Protein AF-V4A9P3-F1 (afdb_monomer)

pLDDT: mean 90.73, std 8.04, range [48.94, 97.62]

Solvent-accessible surface area (backbone atoms only — not comparable to full-atom values): 9867 Å² total; per-residue (Å²): 127,67,64,49,62,52,48,49,53,43,29,37,63,58,41,59,72,46,76,93,37,62,64,40,31,52,23,48,70,46,52,41,85,73,46,64,50,84,94,82,44,77,40,69,48,60,48,65,58,64,41,56,55,49,32,52,76,71,67,71,66,48,53,32,91,97,54,76,76,86,79,86,83,88,84,94,73,86,87,82,83,84,79,81,80,74,96,66,78,57,66,68,58,51,49,49,51,50,28,40,52,28,51,75,71,71,40,72,27,31,74,67,55,46,50,53,50,48,50,71,74,40,74,90,52,86,77,76,52,69,67,56,51,50,54,46,52,51,48,33,39,76,71,61,48,28,48,70,78,89,74,30,44,39,55,63,45,82,87,77,103

Foldseek 3Di:
DPPQVVQLVQQLVQQCPPVVCVLSNQFSVQWDFDDADPPGDTDIDGPPCVSVVVCVVVVNRDGGPPDDDPDDDDDPDDDDDDDDDDPDDPPLVLQLVLQAVCVVVVHAADPVSSQVVSCVVCVPDDRDDPVVVVVSVVVCVVVQQWDQPPRHIHGDDPVND

Structure (mmCIF, N/CA/C/O backbone):
data_AF-V4A9P3-F1
#
_entry.id   AF-V4A9P3-F1
#
loop_
_atom_site.group_PDB
_atom_site.id
_atom_site.type_symbol
_atom_site.label_atom_id
_atom_site.label_alt_id
_atom_site.label_comp_id
_atom_site.label_asym_id
_atom_site.label_entity_id
_atom_site.label_seq_id
_atom_site.pdbx_PDB_ins_code
_atom_site.Cartn_x
_atom_site.Cartn_y
_atom_site.Cartn_z
_atom_site.occupancy
_atom_site.B_iso_or_equiv
_atom_site.auth_seq_id
_atom_site.auth_comp_id
_atom_site.auth_asym_id
_atom_site.auth_atom_id
_atom_site.pdbx_PDB_model_num
ATOM 1 N N . GLU A 1 1 ? -7.020 10.814 4.774 1.00 48.94 1 GLU A N 1
ATOM 2 C CA . GLU A 1 1 ? -7.014 9.660 5.706 1.00 48.94 1 GLU A CA 1
ATOM 3 C C . GLU A 1 1 ? -7.500 9.994 7.127 1.00 48.94 1 GLU A C 1
ATOM 5 O O . GLU A 1 1 ? -7.719 9.070 7.898 1.00 48.94 1 GLU A O 1
ATOM 10 N N . ASN A 1 2 ? -7.772 11.266 7.466 1.00 57.28 2 ASN A N 1
ATOM 11 C CA . ASN A 1 2 ? -8.169 11.681 8.827 1.00 57.28 2 ASN A CA 1
ATOM 12 C C . ASN A 1 2 ? -9.552 11.192 9.307 1.00 57.28 2 ASN A C 1
ATOM 14 O O . ASN A 1 2 ? -9.751 11.049 10.508 1.00 57.28 2 ASN A O 1
ATOM 18 N N . ASN A 1 3 ? -10.468 10.837 8.398 1.00 81.56 3 ASN A N 1
ATOM 19 C CA . ASN A 1 3 ? -11.850 10.488 8.755 1.00 81.56 3 ASN A CA 1
ATOM 20 C C . ASN A 1 3 ? -11.957 9.251 9.680 1.00 81.56 3 ASN A C 1
ATOM 22 O O . ASN A 1 3 ? -12.781 9.211 10.582 1.00 81.56 3 ASN A O 1
ATOM 26 N N . GLY A 1 4 ? -11.095 8.237 9.514 1.00 91.50 4 GLY A N 1
ATOM 27 C CA . GLY A 1 4 ? -11.187 6.996 10.299 1.00 91.50 4 GLY A CA 1
ATOM 28 C C . GLY A 1 4 ? -10.843 7.165 11.786 1.00 91.50 4 GLY A C 1
ATOM 29 O O . GLY A 1 4 ? -11.509 6.597 12.651 1.00 91.50 4 GLY A O 1
ATOM 30 N N . LYS A 1 5 ? -9.821 7.970 12.103 1.00 94.56 5 LYS A N 1
ATOM 31 C CA . LYS A 1 5 ? -9.413 8.239 13.495 1.00 94.56 5 LYS A CA 1
ATOM 32 C C . LYS A 1 5 ? -10.416 9.135 14.220 1.00 94.56 5 LYS A C 1
ATOM 34 O O . LYS A 1 5 ? -10.692 8.916 15.401 1.00 94.56 5 LYS A O 1
ATOM 39 N N . GLU A 1 6 ? -10.969 10.117 13.514 1.00 93.94 6 GLU A N 1
ATOM 40 C CA . GLU A 1 6 ? -12.044 10.976 14.018 1.00 93.94 6 GLU A CA 1
ATOM 41 C C . GLU A 1 6 ? -13.302 10.149 14.303 1.00 93.94 6 GLU A C 1
ATOM 43 O O . GLU A 1 6 ? -13.851 10.234 15.401 1.00 93.94 6 GLU A O 1
ATOM 48 N N . LEU A 1 7 ? -13.669 9.249 13.383 1.00 94.06 7 LEU A N 1
ATOM 49 C CA . LEU A 1 7 ? -14.791 8.327 13.554 1.00 94.06 7 LEU A CA 1
ATOM 50 C C . LEU A 1 7 ? -14.625 7.426 14.787 1.00 94.06 7 LEU A C 1
ATOM 52 O O . LEU A 1 7 ? -15.569 7.259 15.558 1.00 94.06 7 LEU A O 1
ATOM 56 N N . LEU A 1 8 ? -13.425 6.873 15.013 1.00 96.88 8 LEU A N 1
ATOM 57 C CA . LEU A 1 8 ? -13.144 6.106 16.232 1.00 96.88 8 LEU A CA 1
ATOM 58 C C . LEU A 1 8 ? -13.264 6.976 17.488 1.00 96.88 8 LEU A C 1
ATOM 60 O O . LEU A 1 8 ? -13.805 6.533 18.499 1.00 96.88 8 LEU A O 1
ATOM 64 N N . SER A 1 9 ? -12.749 8.202 17.441 1.00 95.94 9 SER A N 1
ATOM 65 C CA . SER A 1 9 ? -12.768 9.112 18.589 1.00 95.94 9 SER A CA 1
ATOM 66 C C . SER A 1 9 ? -14.199 9.472 18.986 1.00 95.94 9 SER A C 1
ATOM 68 O O . SER A 1 9 ? -14.529 9.427 20.172 1.00 95.94 9 SER A O 1
ATOM 70 N N . ASP A 1 10 ? -15.065 9.740 18.008 1.00 95.88 10 ASP A N 1
ATOM 71 C CA . ASP A 1 10 ? -16.486 9.991 18.246 1.00 95.88 10 ASP A CA 1
ATOM 72 C C . ASP A 1 10 ? -17.229 8.720 18.703 1.00 95.88 10 ASP A C 1
ATOM 74 O O . ASP A 1 10 ? -18.002 8.763 19.661 1.00 95.88 10 ASP A O 1
ATOM 78 N N . PHE A 1 11 ? -16.913 7.546 18.139 1.00 96.25 11 PHE A N 1
ATOM 79 C CA . PHE A 1 11 ? -17.429 6.269 18.650 1.00 96.25 11 PHE A CA 1
ATOM 80 C C . PHE A 1 11 ? -17.082 6.068 20.136 1.00 96.25 11 PHE A C 1
ATOM 82 O O . PHE A 1 11 ? -17.959 5.744 20.943 1.00 96.25 11 PHE A O 1
ATOM 89 N N . LYS A 1 12 ? -15.824 6.309 20.533 1.00 97.12 12 LYS A N 1
ATOM 90 C CA . LYS A 1 12 ? -15.394 6.228 21.940 1.00 97.12 12 LYS A CA 1
ATOM 91 C C . LYS A 1 12 ? -16.131 7.255 22.802 1.00 97.12 12 LYS A C 1
ATOM 93 O O . LYS A 1 12 ? -16.606 6.917 23.886 1.00 97.12 12 LYS A O 1
ATOM 98 N N . LEU A 1 13 ? -16.269 8.489 22.312 1.00 96.25 13 LEU A N 1
ATOM 99 C CA . LEU A 1 13 ? -16.965 9.575 23.003 1.00 96.25 13 LEU A CA 1
ATOM 100 C C . LEU A 1 13 ? -18.424 9.226 23.323 1.00 96.25 13 LEU A C 1
ATOM 102 O O . LEU A 1 13 ? -18.881 9.515 24.427 1.00 96.25 13 LEU A O 1
ATOM 106 N N . ARG A 1 14 ? -19.133 8.578 22.396 1.00 94.38 14 ARG A N 1
ATOM 107 C CA . ARG A 1 14 ? -20.553 8.222 22.554 1.00 94.38 14 ARG A CA 1
ATOM 108 C C . ARG A 1 14 ? -20.816 7.005 23.420 1.00 94.38 14 ARG A C 1
ATOM 110 O O . ARG A 1 14 ? -21.919 6.848 23.932 1.00 94.38 14 ARG A O 1
ATOM 117 N N . ASN A 1 15 ? -19.826 6.132 23.568 1.00 95.25 15 ASN A N 1
ATOM 118 C CA . ASN A 1 15 ? -19.982 4.888 24.320 1.00 95.25 15 ASN A CA 1
ATOM 119 C C . ASN A 1 15 ? -19.349 4.952 25.720 1.00 95.25 15 ASN A C 1
ATOM 121 O O . ASN A 1 15 ? -19.667 4.117 26.563 1.00 95.25 15 ASN A O 1
ATOM 125 N N . LYS A 1 16 ? -18.543 5.982 26.030 1.00 90.06 16 LYS A N 1
ATOM 126 C CA . LYS A 1 16 ? -17.993 6.199 27.386 1.00 90.06 16 LYS A CA 1
ATOM 127 C C . LYS A 1 16 ? -19.050 6.552 28.445 1.00 90.06 16 LYS A C 1
ATOM 129 O O . LYS A 1 16 ? -18.749 6.536 29.631 1.00 90.06 16 LYS A O 1
ATOM 134 N N . THR A 1 17 ? -20.263 6.909 28.023 1.00 86.12 17 THR A N 1
ATOM 135 C CA . THR A 1 17 ? -21.381 7.309 28.895 1.00 86.12 17 THR A CA 1
ATOM 136 C C . THR A 1 17 ? -22.247 6.131 29.350 1.00 86.12 17 THR A C 1
ATOM 138 O O . THR A 1 17 ? -23.226 6.334 30.066 1.00 86.12 17 THR A O 1
ATOM 141 N N . CYS A 1 18 ? -21.890 4.892 28.988 1.00 84.69 18 CYS A N 1
ATOM 142 C CA . CYS A 1 18 ? -22.556 3.673 29.457 1.00 84.69 18 CYS A CA 1
ATOM 143 C C . CYS A 1 18 ? -22.166 3.336 30.909 1.00 84.69 18 CYS A C 1
ATOM 145 O O . CYS A 1 18 ? -21.608 2.275 31.182 1.00 84.69 18 CYS A O 1
ATOM 147 N N . TYR A 1 19 ? -22.444 4.244 31.852 1.00 84.81 19 TYR A N 1
ATOM 148 C CA . TYR A 1 19 ? -21.979 4.170 33.248 1.00 84.81 19 TYR A CA 1
ATOM 149 C C . TYR A 1 19 ? -22.435 2.912 34.003 1.00 84.81 19 TYR A C 1
ATOM 151 O O . TYR A 1 19 ? -21.789 2.507 34.964 1.00 84.81 19 TYR A O 1
ATOM 159 N N . TRP A 1 20 ? -23.519 2.268 33.562 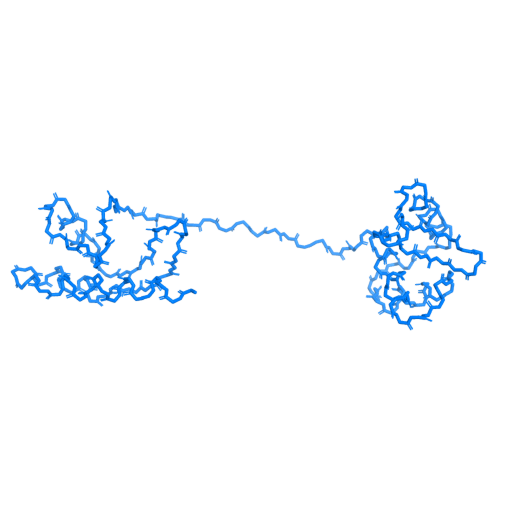1.00 86.81 20 TRP A N 1
ATOM 160 C CA . TRP A 1 20 ? -24.015 1.011 34.134 1.00 86.81 20 TRP A CA 1
ATOM 161 C C . TRP A 1 20 ? -23.193 -0.220 33.721 1.00 86.81 20 TRP A C 1
ATOM 163 O O . TRP A 1 20 ? -23.414 -1.302 34.260 1.00 86.81 20 TRP A O 1
ATOM 173 N N . ASN A 1 21 ? -22.271 -0.085 32.764 1.00 90.62 21 ASN A N 1
ATOM 174 C CA . ASN A 1 21 ? -21.418 -1.171 32.293 1.00 90.62 21 ASN A CA 1
ATOM 175 C C . ASN A 1 21 ? -19.938 -0.737 32.278 1.00 90.62 21 ASN A C 1
ATOM 177 O O . ASN A 1 21 ? -19.408 -0.375 31.224 1.00 90.62 21 ASN A O 1
ATOM 181 N N . PRO A 1 22 ? -19.251 -0.788 33.438 1.00 92.62 22 PRO A N 1
ATOM 182 C CA . PRO A 1 22 ? -17.837 -0.427 33.544 1.00 92.62 22 PRO A CA 1
ATOM 183 C C . PRO A 1 22 ? -16.935 -1.240 32.607 1.00 92.62 22 PRO A C 1
ATOM 185 O O . PRO A 1 22 ? -16.030 -0.681 31.994 1.00 92.62 22 PRO A O 1
ATOM 188 N N . GLY A 1 23 ? -17.236 -2.531 32.419 1.00 94.31 23 GLY A N 1
ATOM 189 C CA . GLY A 1 23 ? -16.485 -3.398 31.508 1.00 94.31 23 GLY A CA 1
ATOM 190 C C . GLY A 1 23 ? -16.557 -2.924 30.055 1.00 94.31 23 GLY A C 1
ATOM 191 O O . GLY A 1 23 ? -15.546 -2.916 29.356 1.00 94.31 23 GLY A O 1
ATOM 192 N N . LEU A 1 24 ? -17.724 -2.450 29.603 1.00 95.06 24 LEU A N 1
ATOM 193 C CA . LEU A 1 24 ? -17.853 -1.829 28.283 1.00 95.06 24 LEU A CA 1
ATOM 194 C C . LEU A 1 24 ? -17.045 -0.532 28.186 1.00 95.06 24 LEU A C 1
ATOM 196 O O . LEU A 1 24 ? -16.383 -0.324 27.173 1.00 95.06 24 LEU A O 1
ATOM 200 N N . ILE A 1 25 ? -17.072 0.324 29.212 1.00 95.56 25 ILE A N 1
ATOM 201 C CA . ILE A 1 25 ? -16.303 1.579 29.217 1.00 95.56 25 ILE A CA 1
ATOM 202 C C . ILE A 1 25 ? -14.806 1.293 29.071 1.00 95.56 25 ILE A C 1
ATOM 204 O O . ILE A 1 25 ? -14.143 1.933 28.253 1.00 95.56 25 ILE A O 1
ATOM 208 N N . GLU A 1 26 ? -14.280 0.319 29.812 1.00 95.88 26 GLU A N 1
ATOM 209 C CA . GLU A 1 26 ? -12.876 -0.090 29.717 1.00 95.88 26 GLU A CA 1
ATOM 210 C C . GLU A 1 26 ? -12.535 -0.654 28.332 1.00 95.88 26 GLU A C 1
ATOM 212 O O . GLU A 1 26 ? -11.548 -0.227 27.722 1.00 95.88 26 GLU A O 1
ATOM 217 N N . SER A 1 27 ? -13.371 -1.546 27.786 1.00 96.88 27 SER A N 1
ATOM 218 C CA . SER A 1 27 ? -13.173 -2.087 26.436 1.00 96.88 27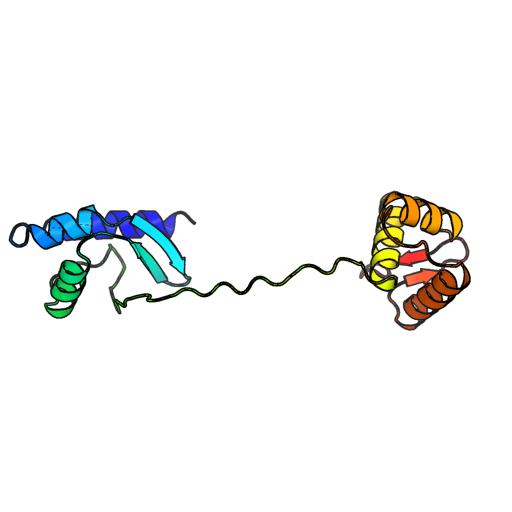 SER A CA 1
ATOM 219 C C . SER A 1 27 ? -13.193 -0.980 25.380 1.00 96.88 27 SER A C 1
ATOM 221 O O . SER A 1 27 ? -12.295 -0.928 24.541 1.00 96.88 27 SER A O 1
ATOM 223 N N . ILE A 1 28 ? -14.151 -0.047 25.455 1.00 97.06 28 ILE A N 1
ATOM 224 C CA . ILE A 1 28 ? -14.234 1.117 24.563 1.00 97.06 28 ILE A CA 1
ATOM 225 C C . ILE A 1 28 ? -12.988 1.989 24.703 1.00 97.06 28 ILE A C 1
ATOM 227 O O . ILE A 1 28 ? -12.397 2.351 23.689 1.00 97.06 28 ILE A O 1
ATOM 231 N N . ALA A 1 29 ? -12.551 2.305 25.925 1.00 96.38 29 ALA A N 1
ATOM 232 C CA . ALA A 1 29 ? -11.361 3.117 26.176 1.00 96.38 29 ALA A CA 1
ATOM 233 C C . ALA A 1 29 ? -10.085 2.471 25.613 1.00 96.38 29 ALA A C 1
ATOM 235 O O . ALA A 1 29 ? -9.223 3.188 25.096 1.00 96.38 29 ALA A O 1
ATOM 236 N N . SER A 1 30 ? -10.005 1.138 25.640 1.00 97.50 30 SER A N 1
ATOM 237 C CA . SER A 1 30 ? -8.876 0.364 25.117 1.00 97.50 30 SER A CA 1
ATOM 238 C C . SER A 1 30 ? -8.789 0.302 23.588 1.00 97.50 30 SER A C 1
ATOM 240 O O . SER A 1 30 ? -7.783 -0.176 23.076 1.00 97.50 30 SER A O 1
ATOM 242 N N . LEU A 1 31 ? -9.815 0.759 22.855 1.00 97.62 31 LEU A N 1
ATOM 243 C CA . LEU A 1 31 ? -9.814 0.680 21.396 1.00 97.62 31 LEU A CA 1
ATOM 244 C C . LEU A 1 31 ? -8.727 1.558 20.768 1.00 97.62 31 LEU A C 1
ATOM 246 O O . LEU A 1 31 ? -8.669 2.770 21.016 1.00 97.62 31 LEU A O 1
ATOM 250 N N . GLU A 1 32 ? -7.951 0.952 19.880 1.00 96.69 32 GLU A N 1
ATOM 251 C CA . GLU A 1 32 ? -6.911 1.562 19.061 1.00 96.69 32 GLU A CA 1
ATOM 252 C C . GLU A 1 32 ? -7.256 1.426 17.574 1.00 96.69 32 GLU A C 1
ATOM 254 O O . GLU A 1 32 ? -7.850 0.442 17.130 1.00 96.69 32 GLU A O 1
ATOM 259 N N . TYR A 1 33 ? -6.890 2.441 16.795 1.00 96.25 33 TYR A N 1
ATOM 260 C CA . TYR A 1 33 ? -7.142 2.487 15.358 1.00 96.25 33 TYR A CA 1
ATOM 261 C C . TYR A 1 33 ? -6.119 1.637 14.598 1.00 96.25 33 TYR A C 1
ATOM 263 O O . TYR A 1 33 ? -4.924 1.918 14.676 1.00 96.25 33 TYR A O 1
ATOM 271 N N . LEU A 1 34 ? -6.585 0.671 13.803 1.00 94.00 34 LEU A N 1
ATOM 272 C CA . LEU A 1 34 ? -5.736 -0.091 12.879 1.00 94.00 34 LEU A CA 1
ATOM 273 C C . LEU A 1 34 ? -5.829 0.415 11.441 1.00 94.00 34 LEU A C 1
ATOM 275 O O . LEU A 1 34 ? -4.854 0.360 10.697 1.00 94.00 34 LEU A O 1
ATOM 279 N N . GLY A 1 35 ? -6.998 0.898 11.025 1.00 93.31 35 GLY A N 1
ATOM 280 C CA . GLY A 1 35 ? -7.197 1.288 9.639 1.00 93.31 35 GLY A CA 1
ATOM 281 C C . GLY A 1 35 ? -8.643 1.588 9.290 1.00 93.31 35 GLY A C 1
ATOM 282 O O . GLY A 1 35 ? -9.557 1.451 10.102 1.00 93.31 35 GLY A O 1
ATOM 283 N N . PHE A 1 36 ? -8.843 1.986 8.040 1.00 92.94 36 PHE A N 1
ATOM 284 C CA . PHE A 1 36 ? -10.154 2.265 7.482 1.00 92.94 36 PHE A CA 1
ATOM 285 C C . PHE A 1 36 ? -10.234 1.694 6.069 1.00 92.94 36 PHE A C 1
ATOM 287 O O . PHE A 1 36 ? -9.472 2.093 5.186 1.00 92.94 36 PHE A O 1
ATOM 294 N N . VAL A 1 37 ? -11.164 0.769 5.852 1.00 91.19 37 VAL A N 1
ATOM 295 C CA . VAL A 1 37 ? -11.450 0.192 4.538 1.00 91.19 37 VAL A CA 1
ATOM 296 C C . VAL A 1 37 ? -12.639 0.939 3.946 1.00 91.19 37 VAL A C 1
ATOM 298 O O . VAL A 1 37 ? -13.737 0.953 4.506 1.00 91.19 37 VAL A O 1
ATOM 301 N N . LYS A 1 38 ? -12.414 1.592 2.803 1.00 87.50 38 LYS A N 1
ATOM 302 C CA . LYS A 1 38 ? -13.466 2.327 2.095 1.00 87.50 38 LYS A CA 1
ATOM 303 C C . LYS A 1 38 ? -14.592 1.370 1.652 1.00 87.50 38 LYS A C 1
ATOM 305 O O . LYS A 1 38 ? -14.297 0.246 1.253 1.00 87.50 38 LYS A O 1
ATOM 310 N N . PRO A 1 39 ? -15.863 1.812 1.665 1.00 86.88 39 PRO A N 1
ATOM 311 C CA . PRO A 1 39 ? -16.295 3.178 1.968 1.00 86.88 39 PRO A CA 1
ATOM 312 C C . PRO A 1 39 ? -16.463 3.498 3.463 1.00 86.88 39 PRO A C 1
ATOM 314 O O . PRO A 1 39 ? -16.451 4.678 3.797 1.00 86.88 39 PRO A O 1
ATOM 317 N N . SER A 1 40 ? -16.622 2.511 4.353 1.00 88.12 40 SER A N 1
ATOM 318 C CA . SER A 1 40 ? -17.138 2.772 5.713 1.00 88.12 40 SER A CA 1
ATOM 319 C C . SER A 1 40 ? -16.828 1.696 6.767 1.00 88.12 40 SER A C 1
ATOM 321 O O . SER A 1 40 ? -17.568 1.557 7.740 1.00 88.12 40 SER A O 1
ATOM 323 N N . THR A 1 41 ? -15.734 0.946 6.624 1.00 93.19 41 THR A N 1
ATOM 324 C CA . THR A 1 41 ? -15.336 -0.075 7.608 1.00 93.19 41 THR A CA 1
ATOM 325 C C . THR A 1 41 ? -14.153 0.407 8.436 1.00 93.19 41 THR A C 1
ATOM 327 O O . THR A 1 41 ? -13.058 0.615 7.916 1.00 93.19 41 THR A O 1
ATOM 330 N N . LEU A 1 42 ? -14.362 0.548 9.742 1.00 94.88 42 LEU A N 1
ATOM 331 C CA . LEU A 1 42 ? -13.323 0.896 10.703 1.00 94.88 42 LEU A CA 1
ATOM 332 C C . LEU A 1 42 ? -12.686 -0.379 11.272 1.00 94.88 42 LEU A C 1
ATOM 334 O O . LEU A 1 42 ? -13.395 -1.244 11.784 1.00 94.88 42 LEU A O 1
ATOM 338 N N . LEU A 1 43 ? -11.360 -0.487 11.194 1.00 94.81 43 LEU A N 1
ATOM 339 C CA . LEU A 1 43 ? -10.598 -1.577 11.799 1.00 94.81 43 LEU A CA 1
ATOM 340 C C . LEU A 1 43 ? -10.005 -1.095 13.119 1.00 94.81 43 LEU A C 1
ATOM 342 O O . LEU A 1 43 ? -9.308 -0.077 13.165 1.00 94.81 43 LEU A O 1
ATOM 346 N N . VAL A 1 44 ? -10.278 -1.841 14.185 1.00 95.56 44 VAL A N 1
ATOM 347 C CA . VAL A 1 44 ? -9.828 -1.528 15.541 1.00 95.56 44 VAL A CA 1
ATOM 348 C C . VAL A 1 44 ? -9.250 -2.760 16.216 1.00 95.56 44 VAL A C 1
ATOM 350 O O . VAL A 1 44 ? -9.610 -3.888 15.883 1.00 95.56 44 VAL A O 1
ATOM 353 N N . VAL A 1 45 ? -8.387 -2.526 17.195 1.00 95.75 45 VAL A N 1
ATOM 354 C CA . VAL A 1 45 ? -7.937 -3.530 18.164 1.00 95.75 45 VAL A CA 1
ATOM 355 C C . VAL A 1 45 ? -8.210 -3.011 19.569 1.00 95.75 45 VAL A C 1
ATOM 357 O O . VAL A 1 45 ? -8.358 -1.810 19.765 1.00 95.75 45 VAL A O 1
ATOM 360 N N . GLY A 1 46 ? -8.317 -3.898 20.549 1.00 95.56 46 GLY A N 1
ATOM 361 C CA . GLY A 1 46 ? -8.517 -3.511 21.938 1.00 95.56 46 GLY A CA 1
ATOM 362 C C . GLY A 1 46 ? -8.527 -4.719 22.859 1.00 95.56 46 GLY A C 1
ATOM 363 O O . GLY A 1 46 ? -8.312 -5.856 22.433 1.00 95.56 46 GLY A O 1
ATOM 364 N N . LYS A 1 47 ? -8.787 -4.461 24.136 1.00 96.00 47 LYS A N 1
ATOM 365 C CA . LYS A 1 47 ? -8.912 -5.478 25.182 1.00 96.00 47 LYS A CA 1
ATOM 366 C C . LYS A 1 47 ? -10.385 -5.814 25.399 1.00 96.00 47 LYS A C 1
ATOM 368 O O . LYS A 1 47 ? -11.251 -4.964 25.199 1.00 96.00 47 LYS A O 1
ATOM 373 N N . ASN A 1 48 ? -10.656 -7.040 25.845 1.00 95.50 48 ASN A N 1
ATOM 374 C CA . ASN A 1 48 ? -11.982 -7.468 26.302 1.00 95.50 48 ASN A CA 1
ATOM 375 C C . ASN A 1 48 ? -13.105 -7.148 25.287 1.00 95.50 48 ASN A C 1
ATOM 377 O O . ASN A 1 48 ? -14.138 -6.554 25.618 1.00 95.50 48 ASN A O 1
ATOM 381 N N . LEU A 1 49 ? -12.875 -7.462 24.003 1.00 95.25 49 LEU A N 1
ATOM 382 C CA . LEU A 1 49 ? -13.798 -7.132 22.904 1.00 95.25 49 LEU A CA 1
ATOM 383 C C . LEU A 1 49 ? -15.151 -7.861 23.022 1.00 95.25 49 LEU A C 1
ATOM 385 O O . LEU A 1 49 ? -16.124 -7.468 22.376 1.00 95.25 49 LEU A O 1
ATOM 389 N N . GLU A 1 50 ? -15.262 -8.878 23.881 1.00 95.44 50 GLU A N 1
ATOM 390 C CA . GLU A 1 50 ? -16.526 -9.535 24.221 1.00 95.44 50 GLU A CA 1
ATOM 391 C C . GLU A 1 50 ? -17.558 -8.581 24.824 1.00 95.44 50 GLU A C 1
ATOM 393 O O . GLU A 1 50 ? -18.751 -8.742 24.553 1.00 95.44 50 GLU A O 1
ATOM 398 N N . ASN A 1 51 ? -17.128 -7.546 25.551 1.00 95.69 51 ASN A N 1
ATOM 399 C CA . ASN A 1 51 ? -18.044 -6.531 26.070 1.00 95.69 51 ASN A CA 1
ATOM 400 C C . ASN A 1 51 ? -18.671 -5.718 24.931 1.00 95.69 51 ASN A C 1
ATOM 402 O O . ASN A 1 51 ? -19.862 -5.416 24.976 1.00 95.69 51 ASN A O 1
ATOM 406 N N . ILE A 1 52 ? -17.906 -5.427 23.872 1.00 96.06 52 ILE A N 1
ATOM 407 C CA . ILE A 1 52 ? -18.405 -4.730 22.677 1.00 96.06 52 ILE A CA 1
ATOM 408 C C . ILE A 1 52 ? -19.348 -5.644 21.889 1.00 96.06 52 ILE A C 1
ATOM 410 O O . ILE A 1 52 ? -20.425 -5.204 21.490 1.00 96.06 52 ILE A O 1
ATOM 414 N N . ARG A 1 53 ? -19.000 -6.929 21.720 1.00 96.31 53 ARG A N 1
ATOM 415 C CA . ARG A 1 53 ? -19.886 -7.923 21.080 1.00 96.31 53 ARG A CA 1
ATOM 416 C C . ARG A 1 53 ? -21.217 -8.057 21.821 1.00 96.31 53 ARG A C 1
ATOM 418 O O . ARG A 1 53 ? -22.276 -8.053 21.196 1.00 96.31 53 ARG A O 1
ATOM 425 N N . SER A 1 54 ? -21.166 -8.116 23.148 1.00 95.50 54 SER A N 1
ATOM 426 C CA . SER A 1 54 ? -22.359 -8.207 23.995 1.00 95.50 54 SER A CA 1
ATOM 427 C C . SER A 1 54 ? -23.204 -6.934 23.912 1.00 95.50 54 SER A C 1
ATOM 429 O O . SER A 1 54 ? -24.418 -7.020 23.743 1.00 95.50 54 SER A O 1
ATOM 431 N N . ALA A 1 55 ? -22.569 -5.758 23.958 1.00 95.31 55 ALA A N 1
ATOM 432 C CA . ALA A 1 55 ? -23.238 -4.463 23.829 1.00 95.31 55 ALA A CA 1
ATOM 433 C C . ALA A 1 55 ? -23.889 -4.257 22.450 1.00 95.31 55 ALA A C 1
ATOM 435 O O . ALA A 1 55 ? -24.963 -3.662 22.340 1.00 95.31 55 ALA A O 1
ATOM 436 N N . TRP A 1 56 ? -23.263 -4.772 21.392 1.00 96.06 56 TRP A N 1
ATOM 437 C CA . TRP A 1 56 ? -23.861 -4.820 20.061 1.00 96.06 56 TRP A CA 1
ATOM 438 C C . TRP A 1 56 ? -25.108 -5.707 20.04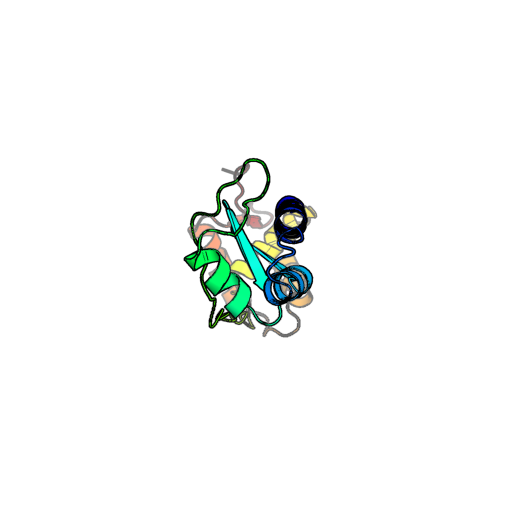2 1.00 96.06 56 TRP A C 1
ATOM 440 O O . TRP A 1 56 ? -26.170 -5.266 19.605 1.00 96.06 56 TRP A O 1
ATOM 450 N N . GLY A 1 57 ? -25.002 -6.931 20.573 1.00 96.00 57 GLY A N 1
ATOM 451 C CA . GLY A 1 57 ? -26.115 -7.881 20.635 1.00 96.00 57 GLY A CA 1
ATOM 452 C C . GLY A 1 57 ? -27.315 -7.360 21.430 1.00 96.00 57 GLY A C 1
ATOM 453 O O . GLY A 1 57 ? -28.459 -7.595 21.043 1.00 96.00 57 GLY A O 1
ATOM 454 N N . SER A 1 58 ? -27.066 -6.594 22.495 1.00 94.25 58 SER A N 1
ATOM 455 C CA . SER A 1 58 ? -28.107 -5.951 23.306 1.00 94.25 58 SER A CA 1
ATOM 456 C C . SER A 1 58 ? -28.560 -4.580 22.790 1.00 94.25 58 SER A C 1
ATOM 458 O O . SER A 1 58 ? -29.438 -3.973 23.399 1.00 94.25 58 SER A O 1
ATOM 460 N N . ARG A 1 59 ? -28.023 -4.106 21.655 1.00 93.50 59 ARG A N 1
ATOM 461 C CA . ARG A 1 59 ? -28.372 -2.825 21.010 1.00 93.50 59 ARG A CA 1
ATOM 462 C C . ARG A 1 59 ? -28.117 -1.585 21.879 1.00 93.50 59 ARG A C 1
ATOM 464 O O . ARG A 1 59 ? -28.854 -0.609 21.781 1.00 93.50 59 ARG A O 1
ATOM 471 N N . VAL A 1 60 ? -27.075 -1.608 22.710 1.00 93.25 60 VAL A N 1
ATOM 472 C CA . VAL A 1 60 ? -26.708 -0.470 23.584 1.00 93.25 60 VAL A CA 1
ATOM 473 C C . VAL A 1 60 ? -25.495 0.322 23.087 1.00 93.25 60 VAL A C 1
ATOM 475 O O . VAL A 1 60 ? -25.090 1.283 23.733 1.00 93.25 60 VAL A O 1
ATOM 478 N N . LEU A 1 61 ? -24.909 -0.064 21.947 1.00 95.06 61 LEU A N 1
ATOM 479 C CA . LEU A 1 61 ? -23.850 0.713 21.302 1.00 95.06 61 LEU A CA 1
ATOM 480 C C . LEU A 1 61 ? -24.421 1.916 20.550 1.00 95.06 61 LEU A C 1
ATOM 482 O O . LEU A 1 61 ? -25.353 1.787 19.757 1.00 95.06 61 LEU A O 1
ATOM 486 N N . ASN A 1 62 ? -23.783 3.066 20.732 1.00 95.19 62 ASN A N 1
ATOM 487 C CA . ASN A 1 62 ? -24.111 4.300 20.033 1.00 95.19 62 ASN A CA 1
ATOM 488 C C . ASN A 1 62 ? -23.206 4.488 18.811 1.00 95.19 62 ASN A C 1
ATOM 490 O O . ASN A 1 62 ? -21.980 4.378 18.907 1.00 95.19 62 ASN A O 1
ATOM 494 N N . ALA A 1 63 ? -23.814 4.782 17.662 1.00 95.06 63 ALA A N 1
ATOM 495 C CA . ALA A 1 63 ? -23.100 5.086 16.428 1.00 95.06 63 ALA A CA 1
ATOM 496 C C . ALA A 1 63 ? -22.526 6.513 16.446 1.00 95.06 63 ALA A C 1
ATOM 498 O O . ALA A 1 63 ? -23.146 7.383 17.061 1.00 95.06 63 ALA A O 1
ATOM 499 N N . PRO A 1 64 ? -21.394 6.768 15.762 1.00 94.00 64 PRO A N 1
ATOM 500 C CA . PRO A 1 64 ? -20.880 8.119 15.532 1.00 94.00 64 PRO A CA 1
ATOM 501 C C . PRO A 1 64 ? -21.897 9.062 14.862 1.00 94.00 64 PRO A C 1
ATOM 503 O O . PRO A 1 64 ? -22.815 8.601 14.181 1.00 94.00 64 PRO A O 1
ATOM 506 N N . ASP A 1 65 ? -21.722 10.377 15.009 1.00 92.12 65 ASP A N 1
ATOM 507 C CA . ASP A 1 65 ? -22.614 11.396 14.440 1.00 92.12 65 ASP A CA 1
ATOM 508 C C . ASP A 1 65 ? -22.678 11.294 12.919 1.00 92.12 65 ASP A C 1
ATOM 510 O O . ASP A 1 65 ? -21.660 11.323 12.233 1.00 92.12 65 ASP A O 1
ATOM 514 N N . GLY A 1 66 ? -23.895 11.202 12.382 1.00 92.06 66 GLY A N 1
ATOM 515 C CA . GLY A 1 66 ? -24.114 11.058 10.941 1.00 92.06 66 GLY A CA 1
ATOM 516 C C . GLY A 1 66 ? -23.844 9.651 10.397 1.00 92.06 66 GLY A C 1
ATOM 517 O O . GLY A 1 66 ? -23.920 9.451 9.185 1.00 92.06 66 GLY A O 1
ATOM 518 N N . PHE A 1 67 ? -23.576 8.667 11.264 1.00 92.94 67 PHE A N 1
ATOM 519 C CA . PHE A 1 67 ? -23.355 7.273 10.883 1.00 92.94 67 PHE A CA 1
ATOM 520 C C . PHE A 1 67 ? -24.348 6.326 11.560 1.00 92.94 67 PHE A C 1
ATOM 522 O O . PHE A 1 67 ? -24.952 6.624 12.587 1.00 92.94 67 PHE A O 1
ATOM 529 N N . ALA A 1 68 ? -24.475 5.131 10.987 1.00 95.06 68 ALA A N 1
ATOM 530 C CA . ALA A 1 68 ? -25.140 3.994 11.607 1.00 95.06 68 ALA A CA 1
ATOM 531 C C . ALA A 1 68 ? -24.165 2.814 11.665 1.00 95.06 68 ALA A C 1
ATOM 533 O O . ALA A 1 68 ? -23.477 2.519 10.684 1.00 95.06 68 ALA A O 1
ATOM 534 N N . ILE A 1 69 ? -24.121 2.113 12.801 1.00 95.88 69 ILE A N 1
ATOM 535 C CA . ILE A 1 69 ? -23.396 0.843 12.894 1.00 95.88 69 ILE A CA 1
ATOM 536 C C . ILE A 1 69 ? -24.297 -0.223 12.281 1.00 95.88 69 ILE A C 1
ATOM 538 O O . ILE A 1 69 ? -25.325 -0.578 12.850 1.00 95.88 69 ILE A O 1
ATOM 542 N N . VAL A 1 70 ? -23.929 -0.708 11.097 1.00 95.75 70 VAL A N 1
ATOM 543 C CA . VAL A 1 70 ? -24.714 -1.727 10.380 1.00 95.75 70 VAL A CA 1
ATOM 544 C C . VAL A 1 70 ? -24.284 -3.134 10.791 1.00 95.75 70 VAL A C 1
ATOM 546 O O . VAL A 1 70 ? -25.110 -4.039 10.875 1.00 95.75 70 VAL A O 1
ATOM 549 N N . ARG A 1 71 ? -22.980 -3.335 11.019 1.00 95.44 71 ARG A N 1
ATOM 550 C CA . ARG A 1 71 ? -22.367 -4.634 11.324 1.00 95.44 71 ARG A CA 1
ATOM 551 C C . ARG A 1 71 ? -21.131 -4.455 12.202 1.00 95.44 71 ARG A C 1
ATOM 553 O O . ARG A 1 71 ? -20.417 -3.466 12.063 1.00 95.44 71 ARG A O 1
ATOM 560 N N . ILE A 1 72 ? -20.866 -5.460 13.031 1.00 95.94 72 ILE A N 1
ATOM 561 C CA . ILE A 1 72 ? -19.616 -5.673 13.769 1.00 95.94 72 ILE A CA 1
ATOM 562 C C . ILE A 1 72 ? -19.188 -7.121 13.507 1.00 95.94 72 ILE A C 1
ATOM 564 O O . ILE A 1 72 ? -20.043 -8.004 13.423 1.00 95.94 72 ILE A O 1
ATOM 568 N N . GLY A 1 73 ? -17.888 -7.363 13.349 1.00 94.38 73 GLY A N 1
ATOM 569 C CA . GLY A 1 73 ? -17.344 -8.698 13.113 1.00 94.38 73 GLY A CA 1
ATOM 570 C C . GLY A 1 73 ? -15.891 -8.811 13.560 1.00 94.38 73 GLY A C 1
ATOM 571 O O . GLY A 1 73 ? -15.165 -7.817 13.565 1.00 94.38 73 GLY A O 1
ATOM 572 N N . ASP A 1 74 ? -15.492 -10.025 13.931 1.00 92.81 74 ASP A N 1
ATOM 573 C CA . ASP A 1 74 ? -14.112 -10.354 14.282 1.00 92.81 74 ASP A CA 1
ATOM 574 C C . ASP A 1 74 ? -13.298 -10.647 13.011 1.00 92.81 74 ASP A C 1
ATOM 576 O O . ASP A 1 74 ? -13.776 -11.299 12.079 1.00 92.81 74 ASP A O 1
ATOM 580 N N . VAL A 1 75 ? -12.049 -10.177 12.977 1.00 89.56 75 VAL A N 1
ATOM 581 C CA . VAL A 1 75 ? -11.100 -10.444 11.887 1.00 89.56 75 VAL A CA 1
ATOM 582 C C . VAL A 1 75 ? -10.031 -11.398 12.415 1.00 89.56 75 VAL A C 1
ATOM 584 O O . VAL A 1 75 ? -9.100 -10.978 13.093 1.00 89.56 75 VAL A O 1
ATOM 587 N N . ASN A 1 76 ? -10.179 -12.692 12.118 1.00 80.12 76 ASN A N 1
ATOM 588 C CA . ASN A 1 76 ? -9.325 -13.756 12.673 1.00 80.12 76 ASN A CA 1
ATOM 589 C C . ASN A 1 76 ? -7.998 -13.966 11.918 1.00 80.12 76 ASN A C 1
ATOM 591 O O . ASN A 1 76 ? -7.170 -14.764 12.344 1.00 80.12 76 ASN A O 1
ATOM 595 N N . GLY A 1 77 ? -7.780 -13.258 10.809 1.00 77.06 77 GLY A N 1
ATOM 596 C CA . GLY A 1 77 ? -6.535 -13.312 10.051 1.00 77.06 77 GLY A CA 1
ATOM 597 C C . GLY A 1 77 ? -6.601 -12.429 8.812 1.00 77.06 77 GLY A C 1
ATOM 598 O O . GLY A 1 77 ? -7.550 -12.518 8.036 1.00 77.06 77 GLY A O 1
ATOM 599 N N . ILE A 1 78 ? -5.601 -11.565 8.639 1.00 74.75 78 ILE A N 1
ATOM 600 C CA . ILE A 1 78 ? -5.328 -10.883 7.372 1.00 74.75 78 ILE A CA 1
ATOM 601 C C . ILE A 1 78 ? -4.074 -11.545 6.815 1.00 74.75 78 ILE A C 1
ATOM 603 O O . ILE A 1 78 ? -2.992 -11.381 7.377 1.00 74.75 78 ILE A O 1
ATOM 607 N N . GLU A 1 79 ? -4.218 -12.319 5.744 1.00 83.38 79 GLU A N 1
ATOM 608 C CA . GLU A 1 79 ? -3.073 -12.931 5.079 1.00 83.38 79 GLU A CA 1
ATOM 609 C C . GLU A 1 79 ? -2.526 -11.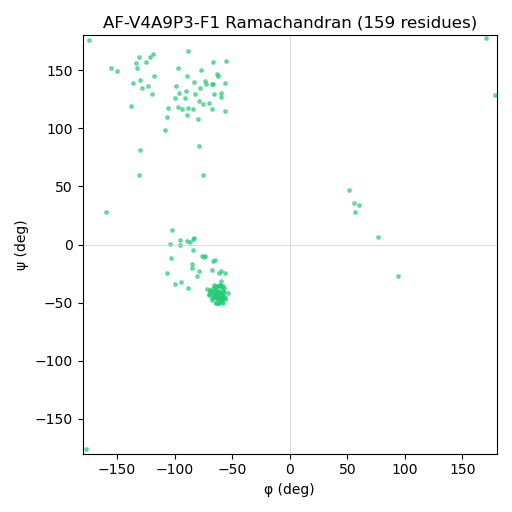966 4.025 1.00 83.38 79 GLU A C 1
ATOM 611 O O . GLU A 1 79 ? -3.214 -11.596 3.073 1.00 83.38 79 GLU A O 1
ATOM 616 N N . MET A 1 80 ? -1.281 -11.530 4.215 1.00 85.69 80 MET A N 1
ATOM 617 C CA . MET A 1 80 ? -0.542 -10.791 3.200 1.00 85.69 80 MET A CA 1
ATOM 618 C C . MET A 1 80 ? 0.290 -11.781 2.393 1.00 85.69 80 MET A C 1
ATOM 620 O O . MET A 1 80 ? 1.227 -12.383 2.914 1.00 85.69 80 MET A O 1
ATOM 624 N N . GLN A 1 81 ? -0.004 -11.899 1.102 1.00 89.81 81 GLN A N 1
ATOM 625 C CA . GLN A 1 81 ? 0.873 -12.611 0.187 1.00 89.81 81 GLN A CA 1
ATOM 626 C C . GLN A 1 81 ? 1.974 -11.665 -0.299 1.00 89.81 81 GLN A C 1
ATOM 628 O O . GLN A 1 81 ? 1.706 -10.670 -0.974 1.00 89.81 81 GLN A O 1
ATOM 633 N N . VAL A 1 82 ? 3.228 -11.978 0.029 1.00 88.81 82 VAL A N 1
ATOM 634 C CA . VAL A 1 82 ? 4.375 -11.258 -0.532 1.00 88.81 82 VAL A CA 1
ATOM 635 C C . VAL A 1 82 ? 4.570 -11.710 -1.975 1.00 88.81 82 VAL A C 1
ATOM 637 O O . VAL A 1 82 ? 4.795 -12.890 -2.237 1.00 88.81 82 VAL A O 1
ATOM 640 N N . VAL A 1 83 ? 4.511 -10.767 -2.914 1.00 91.38 83 VAL A N 1
ATOM 641 C CA . VAL A 1 83 ? 4.898 -11.011 -4.306 1.00 91.38 83 VAL A CA 1
ATOM 642 C C . VAL A 1 83 ? 6.396 -10.717 -4.430 1.00 91.38 83 VAL A C 1
ATOM 644 O O . VAL A 1 83 ? 6.791 -9.560 -4.265 1.00 91.38 83 VAL A O 1
ATOM 647 N N . PRO A 1 84 ? 7.255 -11.728 -4.664 1.00 85.50 84 PRO A N 1
ATOM 648 C CA . PRO A 1 84 ? 8.687 -11.498 -4.795 1.00 85.50 84 PRO A CA 1
ATOM 649 C C . PRO A 1 84 ? 8.978 -10.688 -6.060 1.00 85.50 84 PRO A C 1
ATOM 651 O O . PRO A 1 84 ? 8.414 -10.946 -7.123 1.00 85.50 84 PRO A O 1
ATOM 654 N N . GLN A 1 85 ? 9.894 -9.727 -5.957 1.00 82.75 85 GLN A N 1
ATOM 655 C CA . GLN A 1 85 ? 10.417 -9.032 -7.130 1.00 82.75 85 GLN A CA 1
ATOM 656 C C . GLN A 1 85 ? 11.373 -9.955 -7.899 1.00 82.75 85 GLN A C 1
ATOM 658 O O . GLN A 1 85 ? 12.153 -10.704 -7.302 1.00 82.75 85 GLN A O 1
ATOM 663 N N . THR A 1 86 ? 11.322 -9.911 -9.230 1.00 80.00 86 THR A N 1
ATOM 664 C CA . THR A 1 86 ? 12.252 -10.653 -10.088 1.00 80.00 86 THR A CA 1
ATOM 665 C C . THR A 1 86 ? 13.666 -10.089 -9.952 1.00 80.00 86 THR A C 1
ATOM 667 O O . THR A 1 86 ? 13.856 -8.878 -9.957 1.00 80.00 86 THR A O 1
ATOM 670 N N . LYS A 1 87 ? 14.681 -10.962 -9.885 1.00 72.56 87 LYS A N 1
ATOM 671 C CA . LYS A 1 87 ? 16.099 -10.551 -9.793 1.00 72.56 87 LYS A CA 1
ATOM 672 C C . LYS A 1 87 ? 16.684 -10.023 -11.109 1.00 72.56 87 LYS A C 1
ATOM 674 O O . LYS A 1 87 ? 17.789 -9.500 -11.114 1.00 72.56 87 LYS A O 1
ATOM 679 N N . SER A 1 88 ? 15.966 -10.186 -12.218 1.00 78.44 88 SER A N 1
ATOM 680 C CA . SER A 1 88 ? 16.384 -9.746 -13.548 1.00 78.44 88 SER A CA 1
ATOM 681 C C . SER A 1 88 ? 15.285 -8.917 -14.195 1.00 78.44 88 SER A C 1
ATOM 683 O O . SER A 1 88 ? 14.123 -9.331 -14.193 1.00 78.44 88 SER A O 1
ATOM 685 N N . VAL A 1 89 ? 15.664 -7.792 -14.795 1.00 81.94 89 VAL A N 1
ATOM 686 C CA . VAL A 1 89 ? 14.788 -7.034 -15.693 1.00 81.94 89 VAL A CA 1
ATOM 687 C C . VAL A 1 89 ? 14.847 -7.686 -17.080 1.00 81.94 89 VAL A C 1
ATOM 689 O O . VAL A 1 89 ? 15.952 -7.936 -17.571 1.00 81.94 89 VAL A O 1
ATOM 692 N N . PRO A 1 90 ? 13.707 -7.997 -17.726 1.00 88.88 90 PRO A N 1
ATOM 693 C CA . PRO A 1 90 ? 13.704 -8.464 -19.108 1.00 88.88 90 PRO A CA 1
ATOM 694 C C . PRO A 1 90 ? 14.405 -7.461 -20.029 1.00 88.88 90 PRO A C 1
ATOM 696 O O . PRO A 1 90 ? 14.200 -6.254 -19.916 1.00 88.88 90 PRO A O 1
ATOM 699 N N . LEU A 1 91 ? 15.208 -7.951 -20.978 1.00 89.81 91 LEU A N 1
ATOM 700 C CA . LEU A 1 91 ? 16.009 -7.080 -21.847 1.00 89.81 91 LEU A CA 1
ATOM 701 C C . LEU A 1 91 ? 15.151 -6.070 -22.630 1.00 89.81 91 LEU A C 1
ATOM 703 O O . LEU A 1 91 ? 15.565 -4.933 -22.809 1.00 89.81 91 LEU A O 1
ATOM 707 N N . MET A 1 92 ? 13.943 -6.457 -23.050 1.00 92.62 92 MET A N 1
ATOM 708 C CA . MET A 1 92 ? 12.998 -5.556 -23.724 1.00 92.62 92 MET A CA 1
ATOM 709 C C . MET A 1 92 ? 12.629 -4.346 -22.856 1.00 92.62 92 MET A C 1
ATOM 711 O O . MET A 1 92 ? 12.684 -3.214 -23.332 1.00 92.62 92 MET A O 1
ATOM 715 N N . ASP A 1 93 ? 12.309 -4.578 -21.581 1.00 92.00 93 ASP A N 1
ATOM 716 C CA . AS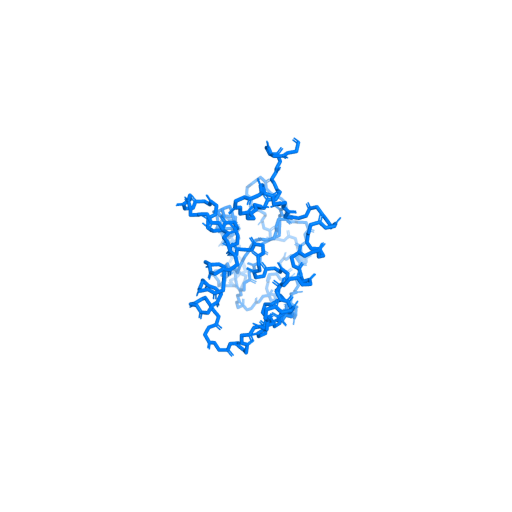P A 1 93 ? 11.940 -3.521 -20.637 1.00 92.00 93 ASP A CA 1
ATOM 717 C C . ASP A 1 93 ? 13.146 -2.642 -20.294 1.00 92.00 93 ASP A C 1
ATOM 719 O O . ASP A 1 93 ? 13.035 -1.415 -20.282 1.00 92.00 93 ASP A O 1
ATOM 723 N N . ALA A 1 94 ? 14.318 -3.257 -20.094 1.00 92.19 94 ALA A N 1
ATOM 724 C CA . ALA A 1 94 ? 15.566 -2.539 -19.843 1.00 92.19 94 ALA A CA 1
ATOM 725 C C . ALA A 1 94 ? 15.940 -1.611 -21.012 1.00 92.19 94 ALA A C 1
ATOM 727 O O . ALA A 1 94 ? 16.326 -0.463 -20.793 1.00 92.19 94 ALA A O 1
ATOM 728 N N . LEU A 1 95 ? 15.784 -2.075 -22.257 1.00 94.44 95 LEU A N 1
ATOM 729 C CA . LEU A 1 95 ? 16.055 -1.263 -23.444 1.00 94.44 95 LEU A CA 1
ATOM 730 C C . LEU A 1 95 ? 15.056 -0.118 -23.595 1.00 94.44 95 LEU A C 1
ATOM 732 O O . LEU A 1 95 ? 15.482 1.012 -23.813 1.00 94.44 95 LEU A O 1
ATOM 736 N N . CYS A 1 96 ? 13.755 -0.370 -23.428 1.00 94.94 96 CYS A N 1
ATOM 737 C CA . CYS A 1 96 ? 12.751 0.698 -23.436 1.00 94.94 96 CYS A CA 1
ATOM 738 C C . CYS A 1 96 ? 13.047 1.757 -22.364 1.00 94.94 96 CYS A C 1
ATOM 740 O O . CYS A 1 96 ? 13.003 2.950 -22.656 1.00 94.94 96 CYS A O 1
ATOM 742 N N . HIS A 1 97 ? 13.398 1.333 -21.147 1.00 94.19 97 HIS A N 1
ATOM 743 C CA . HIS A 1 97 ? 13.756 2.241 -20.059 1.00 94.19 97 HIS A CA 1
ATOM 744 C C . HIS A 1 97 ? 14.986 3.092 -20.402 1.00 94.19 97 HIS A C 1
ATOM 746 O O . HIS A 1 97 ? 14.937 4.314 -20.289 1.00 94.19 97 HIS A O 1
ATOM 752 N N . ILE A 1 98 ? 16.075 2.470 -20.864 1.00 95.31 98 ILE A N 1
ATOM 753 C CA . ILE A 1 98 ? 17.315 3.184 -21.207 1.00 95.31 98 ILE A CA 1
ATOM 754 C C . ILE A 1 98 ? 17.111 4.138 -22.377 1.00 95.31 98 ILE A C 1
ATOM 756 O O . ILE A 1 98 ? 17.590 5.268 -22.327 1.00 95.31 98 ILE A O 1
ATOM 760 N N . ILE A 1 99 ? 16.396 3.716 -23.421 1.00 96.12 99 ILE A N 1
ATOM 761 C CA . ILE A 1 99 ? 16.116 4.579 -24.571 1.00 96.12 99 ILE A CA 1
ATOM 762 C C . ILE A 1 99 ? 15.271 5.775 -24.121 1.00 96.12 99 ILE A C 1
ATOM 764 O O . ILE A 1 99 ? 15.615 6.904 -24.459 1.00 96.12 99 ILE A O 1
ATOM 768 N N . MET A 1 100 ? 14.237 5.556 -23.299 1.00 94.88 100 MET A N 1
ATOM 769 C CA . MET A 1 100 ? 13.429 6.639 -22.725 1.00 94.88 100 MET A CA 1
ATOM 770 C C . MET A 1 100 ? 14.286 7.607 -21.904 1.00 94.88 100 MET A C 1
ATOM 772 O O . MET A 1 100 ? 14.181 8.823 -22.060 1.00 94.88 100 MET A O 1
ATOM 776 N N . GLU A 1 101 ? 15.159 7.085 -21.043 1.00 95.56 101 GLU A N 1
ATOM 777 C CA . GLU A 1 101 ? 16.061 7.898 -20.230 1.00 95.56 101 GLU A CA 1
ATOM 778 C C . GLU A 1 101 ? 16.997 8.736 -21.111 1.00 95.56 101 GLU A C 1
ATOM 780 O O . GLU A 1 101 ? 17.100 9.947 -20.916 1.00 95.56 101 GLU A O 1
ATOM 785 N N . LEU A 1 102 ? 17.631 8.130 -22.117 1.00 96.06 102 LEU A N 1
ATOM 786 C CA . LEU A 1 102 ? 18.492 8.830 -23.073 1.00 96.06 102 LEU A CA 1
ATOM 787 C C . LEU A 1 102 ? 17.717 9.918 -23.831 1.00 96.06 102 LEU A C 1
ATOM 789 O O . LEU A 1 102 ? 18.179 11.059 -23.901 1.00 96.06 102 LEU A O 1
ATOM 793 N N . ASN A 1 103 ? 16.514 9.604 -24.325 1.00 94.12 103 ASN A N 1
ATOM 794 C CA . ASN A 1 103 ? 15.647 10.558 -25.018 1.00 94.12 103 ASN A CA 1
ATOM 795 C C . ASN A 1 103 ? 15.276 11.751 -24.118 1.00 94.12 103 ASN A C 1
ATOM 797 O O . ASN A 1 103 ? 15.393 12.899 -24.552 1.00 94.12 103 ASN A O 1
ATOM 801 N N . ASN A 1 104 ? 14.913 11.502 -22.855 1.00 94.25 104 ASN A N 1
ATOM 802 C CA . ASN A 1 104 ? 14.576 12.546 -21.880 1.00 94.25 104 ASN A CA 1
ATOM 803 C C . ASN A 1 104 ? 15.764 13.470 -21.576 1.00 94.25 104 ASN A C 1
ATOM 805 O O . ASN A 1 104 ? 15.589 14.680 -21.424 1.00 94.25 104 ASN A O 1
ATOM 809 N N . HIS A 1 105 ? 16.982 12.923 -21.554 1.00 95.12 105 HIS A N 1
ATOM 810 C CA . HIS A 1 105 ? 18.217 13.694 -21.384 1.00 95.12 105 HIS A CA 1
ATOM 811 C C . HIS A 1 105 ? 18.745 14.301 -22.692 1.00 95.12 105 HIS A C 1
ATOM 813 O O . HIS A 1 105 ? 19.809 14.920 -22.692 1.00 95.12 105 HIS A O 1
ATOM 819 N N . ARG A 1 106 ? 18.009 14.155 -23.805 1.00 92.25 106 ARG A N 1
ATOM 820 C CA . ARG A 1 106 ? 18.404 14.606 -25.152 1.00 92.25 106 ARG A CA 1
ATOM 821 C C . ARG A 1 106 ? 19.741 14.020 -25.619 1.00 92.25 106 ARG A C 1
ATOM 823 O O . ARG A 1 106 ? 20.443 14.629 -26.424 1.00 92.25 106 ARG A O 1
ATOM 830 N N . ILE A 1 107 ? 20.082 12.835 -25.124 1.00 95.12 107 ILE A N 1
ATOM 831 C CA . ILE A 1 107 ? 21.226 12.053 -25.582 1.00 95.12 107 ILE A CA 1
ATOM 832 C C . ILE A 1 107 ? 20.733 11.149 -26.712 1.00 95.12 107 ILE A C 1
ATOM 834 O O . ILE A 1 107 ? 19.696 10.494 -26.599 1.00 95.12 107 ILE A O 1
ATOM 838 N N . VAL A 1 108 ? 21.467 11.124 -27.824 1.00 95.38 108 VAL A N 1
ATOM 839 C CA . VAL A 1 108 ? 21.126 10.267 -28.963 1.00 95.38 108 VAL A CA 1
ATOM 840 C C . VAL A 1 108 ? 21.311 8.811 -28.548 1.00 95.38 108 VAL A C 1
ATOM 842 O O . VAL A 1 108 ? 22.428 8.401 -28.249 1.00 95.38 108 VAL A O 1
ATOM 845 N N . ALA A 1 109 ? 20.228 8.034 -28.540 1.00 96.25 109 ALA A N 1
ATOM 846 C CA . ALA A 1 109 ? 20.281 6.623 -28.184 1.00 96.25 109 ALA A CA 1
ATOM 847 C C . ALA A 1 109 ? 20.801 5.793 -29.366 1.00 96.25 109 ALA A C 1
ATOM 849 O O . ALA A 1 109 ? 20.031 5.271 -30.169 1.00 96.25 109 ALA A O 1
ATOM 850 N N . THR A 1 110 ? 22.120 5.702 -29.501 1.00 95.06 110 THR A N 1
ATOM 851 C CA . THR A 1 110 ? 22.805 4.753 -30.392 1.00 95.06 110 THR A CA 1
ATOM 852 C C . THR A 1 110 ? 23.058 3.432 -29.667 1.00 95.06 110 THR A C 1
ATOM 854 O O . THR A 1 110 ? 22.978 3.372 -28.440 1.00 95.06 110 THR A O 1
ATOM 857 N N . LEU A 1 111 ? 23.419 2.372 -30.396 1.00 92.38 111 LEU A N 1
ATOM 858 C CA . LEU A 1 111 ? 23.798 1.094 -29.776 1.00 92.38 111 LEU A CA 1
ATOM 859 C C . LEU A 1 111 ? 24.898 1.250 -28.722 1.00 92.38 111 LEU A C 1
ATOM 861 O O . LEU A 1 111 ? 24.780 0.668 -27.648 1.00 92.38 111 LEU A O 1
ATOM 865 N N . ASP A 1 112 ? 25.908 2.075 -28.999 1.00 92.38 112 ASP A N 1
ATOM 866 C CA . ASP A 1 112 ? 27.023 2.315 -28.080 1.00 92.38 112 ASP A CA 1
ATOM 867 C C . ASP A 1 112 ? 26.547 2.975 -26.781 1.00 92.38 112 ASP A C 1
ATOM 869 O O . ASP A 1 112 ? 26.805 2.465 -25.693 1.00 92.38 112 ASP A O 1
ATOM 873 N N . THR A 1 113 ? 25.766 4.057 -26.886 1.00 94.38 113 THR A N 1
ATOM 874 C CA . THR A 1 113 ? 25.231 4.763 -25.704 1.00 94.38 113 THR A CA 1
ATOM 875 C C . THR A 1 113 ? 24.248 3.912 -24.899 1.00 94.38 113 THR A C 1
ATOM 877 O O . THR A 1 113 ? 24.228 3.980 -23.670 1.00 94.38 113 THR A O 1
ATOM 880 N N . ILE A 1 114 ? 23.450 3.077 -25.576 1.00 94.38 114 ILE A N 1
ATOM 881 C CA . ILE A 1 114 ? 22.529 2.140 -24.930 1.00 94.38 114 ILE A CA 1
ATOM 882 C C . ILE A 1 114 ? 23.327 1.088 -24.163 1.00 94.38 114 ILE A C 1
ATOM 884 O O . ILE A 1 114 ? 23.007 0.806 -23.011 1.00 94.38 114 ILE A O 1
ATOM 888 N N . ARG A 1 115 ? 24.377 0.528 -24.773 1.00 91.19 115 ARG A N 1
ATOM 889 C CA . ARG A 1 115 ? 25.242 -0.487 -24.160 1.00 91.19 115 ARG A CA 1
ATOM 890 C C . ARG A 1 115 ? 25.970 0.059 -22.935 1.00 91.19 115 ARG A C 1
ATOM 892 O O . ARG A 1 115 ? 25.960 -0.593 -21.893 1.00 91.19 115 ARG A O 1
ATOM 899 N N . GLU A 1 116 ? 26.545 1.254 -23.046 1.00 91.62 116 GLU A N 1
ATOM 900 C CA . GLU A 1 116 ? 27.219 1.936 -21.938 1.00 91.62 116 GLU A CA 1
ATOM 901 C C . GLU A 1 116 ? 26.256 2.162 -20.766 1.00 91.62 116 GLU A C 1
ATOM 903 O O . GLU A 1 116 ? 26.535 1.761 -19.633 1.00 91.62 116 GLU A O 1
ATOM 908 N N . LYS A 1 117 ? 25.065 2.712 -21.037 1.00 91.62 117 LYS A N 1
ATOM 909 C CA . LYS A 1 117 ? 24.051 2.923 -19.997 1.00 91.62 117 LYS A CA 1
ATOM 910 C C . LYS A 1 117 ? 23.519 1.626 -19.403 1.00 91.62 117 LYS A C 1
ATOM 912 O O . LYS A 1 117 ? 23.304 1.574 -18.194 1.00 91.62 117 LYS A O 1
ATOM 917 N N . LEU A 1 118 ? 23.356 0.577 -20.208 1.00 90.00 118 LEU A N 1
ATOM 918 C CA . LEU A 1 118 ? 22.927 -0.743 -19.741 1.00 90.00 118 LEU A CA 1
ATOM 919 C C . LEU A 1 118 ? 23.948 -1.334 -18.768 1.00 90.00 118 LEU A C 1
ATOM 921 O O . LEU A 1 118 ? 23.564 -1.864 -17.728 1.00 90.00 118 LEU A O 1
ATOM 925 N N . GLN A 1 119 ? 25.238 -1.175 -19.061 1.00 88.00 119 GLN A N 1
ATOM 926 C CA . GLN A 1 119 ? 26.315 -1.611 -18.179 1.00 88.00 119 GLN A CA 1
ATOM 927 C C . GLN A 1 119 ? 26.352 -0.811 -16.869 1.00 88.00 119 GLN A C 1
ATOM 929 O O . GLN A 1 119 ? 26.547 -1.394 -15.804 1.00 88.00 119 GLN A O 1
ATOM 934 N N . CYS A 1 120 ? 26.130 0.506 -16.918 1.00 86.56 120 CYS A N 1
ATOM 935 C CA . CYS A 1 120 ? 26.060 1.329 -15.709 1.00 86.56 120 CYS A CA 1
ATOM 936 C C . CYS A 1 120 ? 24.848 0.991 -14.830 1.00 86.56 120 CYS A C 1
ATOM 938 O O . CYS A 1 120 ? 24.979 0.980 -13.605 1.00 86.56 120 CYS A O 1
ATOM 940 N N . ALA A 1 121 ? 23.687 0.744 -15.447 1.00 85.19 121 ALA A N 1
ATOM 941 C CA . ALA A 1 121 ? 22.415 0.536 -14.757 1.00 85.19 121 ALA A CA 1
ATOM 942 C C . ALA A 1 121 ? 22.240 -0.889 -14.203 1.00 85.19 121 ALA A C 1
ATOM 944 O O . ALA A 1 121 ? 21.541 -1.071 -13.209 1.00 85.19 121 ALA A O 1
ATOM 945 N N . TYR A 1 122 ? 22.878 -1.893 -14.815 1.00 80.19 122 TYR A N 1
ATOM 946 C CA . TYR A 1 122 ? 22.690 -3.308 -14.478 1.00 80.19 122 TYR A CA 1
ATOM 947 C C . TYR A 1 122 ? 24.027 -4.037 -14.277 1.00 80.19 122 TYR A C 1
ATOM 949 O O . TYR A 1 122 ? 24.332 -5.008 -14.966 1.00 80.19 122 TYR A O 1
ATOM 957 N N . GLN A 1 123 ? 24.821 -3.566 -13.310 1.00 69.75 123 GLN A N 1
ATOM 958 C CA . GLN A 1 123 ? 26.205 -4.012 -13.064 1.00 69.75 123 GLN A CA 1
ATOM 959 C C . GLN A 1 123 ? 26.340 -5.504 -12.707 1.00 69.75 123 GLN A C 1
ATOM 961 O O . GLN A 1 123 ? 27.380 -6.101 -12.974 1.00 69.75 123 GLN A O 1
ATOM 966 N N . ASP A 1 124 ? 25.282 -6.117 -12.169 1.00 67.94 124 ASP A N 1
ATOM 967 C CA . ASP A 1 124 ? 25.262 -7.529 -11.761 1.00 67.94 124 ASP A CA 1
ATOM 968 C C . ASP A 1 124 ? 24.679 -8.476 -12.830 1.00 67.94 124 ASP A C 1
ATOM 970 O O . ASP A 1 124 ? 24.584 -9.686 -12.610 1.00 67.94 124 ASP A O 1
ATOM 974 N N . ILE A 1 125 ? 24.258 -7.952 -13.988 1.00 67.00 125 ILE A N 1
ATOM 975 C CA . ILE A 1 125 ? 23.667 -8.750 -15.070 1.00 67.00 125 ILE A CA 1
ATOM 976 C C . ILE A 1 125 ? 24.733 -9.038 -16.129 1.00 67.00 125 ILE A C 1
ATOM 978 O O . ILE A 1 125 ? 25.480 -8.154 -16.545 1.00 67.00 125 ILE A O 1
ATOM 982 N N . GLN A 1 126 ? 24.784 -10.284 -16.613 1.00 75.88 126 GLN A N 1
ATOM 983 C CA . GLN A 1 126 ? 25.598 -10.625 -17.776 1.00 75.88 126 GLN A CA 1
ATOM 984 C C . GLN A 1 126 ? 25.185 -9.740 -18.959 1.00 75.88 126 GLN A C 1
ATOM 986 O O . GLN A 1 126 ? 24.061 -9.835 -19.456 1.00 75.88 126 GLN A O 1
ATOM 991 N N . LEU A 1 127 ? 26.105 -8.885 -19.408 1.00 79.25 127 LEU A N 1
ATOM 992 C CA . LEU A 1 127 ? 25.838 -7.934 -20.479 1.00 79.25 127 LEU A CA 1
ATOM 993 C C . LEU A 1 127 ? 25.427 -8.684 -21.763 1.00 79.25 127 LEU A C 1
ATOM 995 O O . LEU A 1 127 ? 26.127 -9.619 -22.171 1.00 79.25 127 LEU A O 1
ATOM 999 N N . PRO A 1 128 ? 24.323 -8.294 -22.425 1.00 85.31 128 PRO A N 1
ATOM 1000 C CA . PRO A 1 128 ? 23.905 -8.923 -23.667 1.00 85.31 128 PRO A CA 1
ATOM 1001 C C . PRO A 1 128 ? 24.935 -8.717 -24.784 1.00 85.31 128 PRO A C 1
ATOM 1003 O O . PRO A 1 128 ? 25.615 -7.689 -24.903 1.00 85.31 128 PRO A O 1
ATOM 1006 N N . THR A 1 129 ? 25.032 -9.726 -25.643 1.00 88.38 129 THR A N 1
ATOM 1007 C CA . THR A 1 129 ? 25.798 -9.648 -26.891 1.00 88.38 129 THR A CA 1
ATOM 1008 C C . THR A 1 129 ? 25.159 -8.646 -27.848 1.00 88.38 129 THR A C 1
ATOM 1010 O O . THR A 1 129 ? 23.956 -8.392 -27.777 1.00 88.38 129 THR A O 1
ATOM 1013 N N . ASP A 1 130 ? 25.939 -8.111 -28.790 1.00 88.31 130 ASP A N 1
ATOM 1014 C CA . ASP A 1 130 ? 25.400 -7.187 -29.795 1.00 88.31 130 ASP A CA 1
ATOM 1015 C C . ASP A 1 130 ? 24.251 -7.824 -30.572 1.00 88.31 130 ASP A C 1
ATOM 1017 O O . ASP A 1 130 ? 23.210 -7.202 -30.747 1.00 88.31 130 ASP A O 1
ATOM 1021 N N . LYS A 1 131 ? 24.376 -9.107 -30.938 1.00 90.56 131 LYS A N 1
ATOM 1022 C CA . LYS A 1 131 ? 23.298 -9.850 -31.600 1.00 90.56 131 LYS A CA 1
ATOM 1023 C C . LYS A 1 131 ? 22.001 -9.835 -30.784 1.00 90.56 131 LYS A C 1
ATOM 1025 O O . LYS A 1 131 ? 20.947 -9.552 -31.337 1.00 90.56 131 LYS A O 1
ATOM 1030 N N . GLN A 1 132 ? 22.071 -10.086 -29.475 1.00 91.62 132 GLN A N 1
ATOM 1031 C CA . GLN A 1 132 ? 20.889 -10.047 -28.605 1.00 91.62 132 GLN A CA 1
ATOM 1032 C C . GLN A 1 132 ? 20.278 -8.645 -28.521 1.00 91.62 132 GLN A C 1
ATOM 1034 O O . GLN A 1 132 ? 19.052 -8.523 -28.517 1.00 91.62 132 GLN A O 1
ATOM 1039 N N . LEU A 1 133 ? 21.105 -7.596 -28.471 1.00 92.56 133 LEU A N 1
ATOM 1040 C CA . LEU A 1 133 ? 20.634 -6.210 -28.510 1.00 92.56 133 LEU A CA 1
ATOM 1041 C C . LEU A 1 133 ? 19.923 -5.906 -29.832 1.00 92.56 133 LEU A C 1
ATOM 1043 O O . LEU A 1 133 ? 18.789 -5.436 -29.812 1.00 92.56 133 LEU A O 1
ATOM 1047 N N . PHE A 1 134 ? 20.546 -6.236 -30.965 1.00 93.31 134 PHE A N 1
ATOM 1048 C CA . PHE A 1 134 ? 19.971 -6.054 -32.299 1.00 93.31 134 PHE A CA 1
ATOM 1049 C C . PHE A 1 134 ? 18.647 -6.801 -32.468 1.00 93.31 134 PHE A C 1
ATOM 1051 O O . PHE A 1 134 ? 17.653 -6.194 -32.867 1.00 93.31 134 PHE A O 1
ATOM 1058 N N . ASP A 1 135 ? 18.611 -8.089 -32.121 1.00 94.56 135 ASP A N 1
ATOM 1059 C CA . ASP A 1 135 ? 17.408 -8.917 -32.231 1.00 94.56 135 ASP A CA 1
ATOM 1060 C C . ASP A 1 135 ? 16.276 -8.347 -31.356 1.00 94.56 135 ASP A C 1
ATOM 1062 O O . ASP A 1 135 ? 15.124 -8.255 -31.787 1.00 94.56 135 ASP A O 1
ATOM 1066 N N . THR A 1 136 ? 16.600 -7.897 -30.138 1.00 95.75 136 THR A N 1
ATOM 1067 C CA . THR A 1 136 ? 15.609 -7.326 -29.213 1.00 95.75 136 THR A CA 1
ATOM 1068 C C . THR A 1 136 ? 15.100 -5.967 -29.686 1.00 95.75 136 THR A C 1
ATOM 1070 O O . THR A 1 136 ? 13.893 -5.736 -29.656 1.00 95.75 136 THR A O 1
ATOM 1073 N N . LEU A 1 137 ? 15.972 -5.086 -30.183 1.00 96.19 137 LEU A N 1
ATOM 1074 C CA . LEU A 1 137 ? 15.575 -3.801 -30.769 1.00 96.19 137 LEU A CA 1
ATOM 1075 C C . LEU A 1 137 ? 14.711 -3.999 -32.020 1.00 96.19 137 LEU A C 1
ATOM 1077 O O . LEU A 1 137 ? 13.704 -3.312 -32.181 1.00 96.19 137 LEU A O 1
ATOM 1081 N N . GLY A 1 138 ? 15.041 -4.981 -32.863 1.00 95.94 138 GLY A N 1
ATOM 1082 C CA . GLY A 1 138 ? 14.219 -5.357 -34.014 1.00 95.94 138 GLY A CA 1
ATOM 1083 C C . GLY A 1 138 ? 12.819 -5.825 -33.607 1.00 95.94 138 GLY A C 1
ATOM 1084 O O . GLY A 1 138 ? 11.827 -5.421 -34.219 1.00 95.94 138 GLY A O 1
ATOM 1085 N N . ASN A 1 139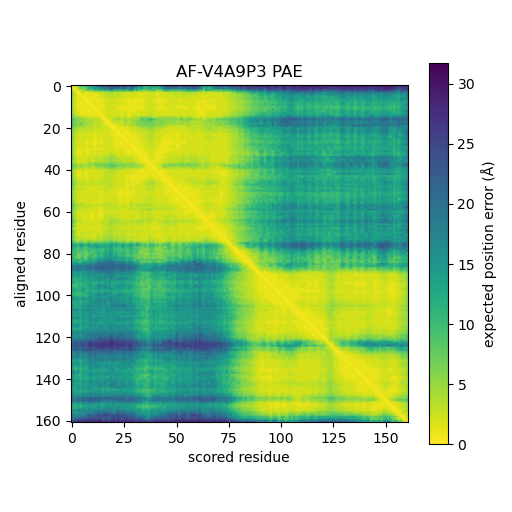 ? 12.720 -6.617 -32.535 1.00 96.69 139 ASN A N 1
ATOM 1086 C CA . ASN A 1 139 ? 11.433 -7.021 -31.963 1.00 96.69 139 ASN A CA 1
ATOM 1087 C C . ASN A 1 139 ? 10.650 -5.811 -31.421 1.00 96.69 139 ASN A C 1
ATOM 1089 O O . ASN A 1 139 ? 9.481 -5.650 -31.761 1.00 96.69 139 ASN A O 1
ATOM 1093 N N . LEU A 1 140 ? 11.299 -4.917 -30.667 1.00 96.81 140 LEU A N 1
ATOM 1094 C CA . LEU A 1 140 ? 10.677 -3.700 -30.127 1.00 96.81 140 LEU A CA 1
ATOM 1095 C C . LEU A 1 140 ? 10.159 -2.757 -31.224 1.00 96.81 140 LEU A C 1
ATOM 1097 O O . LEU A 1 140 ? 9.116 -2.125 -31.044 1.00 96.81 140 LEU A O 1
ATOM 1101 N N . ILE A 1 141 ? 10.856 -2.680 -32.361 1.00 95.69 141 ILE A N 1
ATOM 1102 C CA . ILE A 1 141 ? 10.404 -1.926 -33.537 1.00 95.69 141 ILE A CA 1
ATOM 1103 C C . ILE A 1 141 ? 9.168 -2.570 -34.158 1.00 95.69 141 ILE A C 1
ATOM 1105 O O . ILE A 1 141 ? 8.174 -1.886 -34.413 1.00 95.69 141 ILE A O 1
ATOM 1109 N N . ARG A 1 142 ? 9.195 -3.890 -34.370 1.00 96.06 142 ARG A N 1
ATOM 1110 C CA . ARG A 1 142 ? 8.050 -4.630 -34.919 1.00 96.06 142 ARG A CA 1
ATOM 1111 C C . ARG A 1 142 ? 6.803 -4.484 -34.041 1.00 96.06 142 ARG A C 1
ATOM 1113 O O . ARG A 1 142 ? 5.707 -4.312 -34.571 1.00 96.06 142 ARG A O 1
ATOM 1120 N N . ASP A 1 143 ? 6.990 -4.471 -32.725 1.00 95.62 143 ASP A N 1
ATOM 1121 C CA . ASP A 1 143 ? 5.921 -4.337 -31.731 1.00 95.62 143 ASP A CA 1
ATOM 1122 C C . ASP A 1 143 ? 5.517 -2.870 -31.472 1.00 95.62 143 ASP A C 1
ATOM 1124 O O . ASP A 1 143 ? 4.688 -2.596 -30.599 1.00 95.62 143 ASP A O 1
ATOM 1128 N N . ARG A 1 144 ? 6.082 -1.918 -32.235 1.00 93.75 144 ARG A N 1
ATOM 1129 C CA . ARG A 1 144 ? 5.819 -0.468 -32.149 1.00 93.75 144 ARG A CA 1
ATOM 1130 C C . ARG A 1 144 ? 6.051 0.109 -30.749 1.00 93.75 144 ARG A C 1
ATOM 1132 O O . ARG A 1 144 ? 5.317 0.986 -30.301 1.00 93.75 144 ARG A O 1
ATOM 1139 N N . LYS A 1 145 ? 7.055 -0.401 -30.039 1.00 95.00 145 LYS A N 1
ATOM 1140 C CA . LYS A 1 145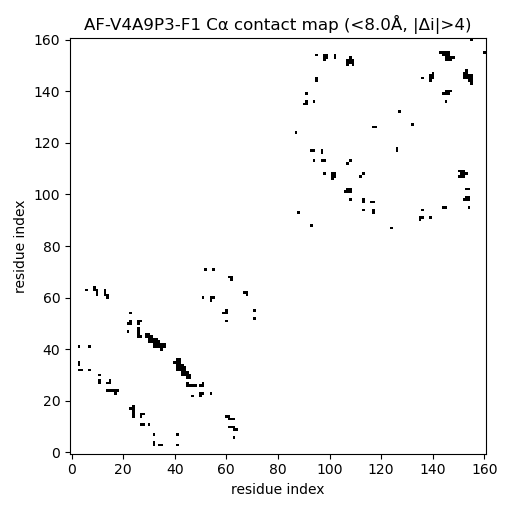 ? 7.492 0.116 -28.731 1.00 95.00 145 LYS A CA 1
ATOM 1141 C C . LYS A 1 145 ? 8.637 1.108 -28.866 1.00 95.00 145 LYS A C 1
ATOM 1143 O O . LYS A 1 145 ? 8.728 2.054 -28.091 1.00 95.00 145 LYS A O 1
ATOM 1148 N N . VAL A 1 146 ? 9.484 0.904 -29.867 1.00 96.00 146 VAL A N 1
ATOM 1149 C CA . VAL A 1 146 ? 10.6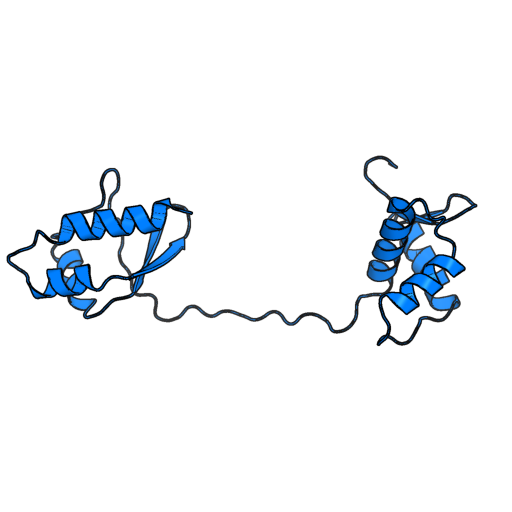16 1.765 -30.209 1.00 96.00 146 VAL A CA 1
ATOM 1150 C C . VAL A 1 146 ? 10.584 2.028 -31.713 1.00 96.00 146 VAL A C 1
ATOM 1152 O O . VAL A 1 146 ? 10.105 1.196 -32.477 1.00 96.00 146 VAL A O 1
ATOM 1155 N N . PHE A 1 147 ? 11.102 3.162 -32.163 1.00 95.12 147 PHE A N 1
ATOM 1156 C CA . PHE A 1 147 ? 11.378 3.428 -33.573 1.00 95.12 147 PHE A CA 1
ATOM 1157 C C . PHE A 1 147 ? 12.800 3.967 -33.743 1.00 95.12 147 PHE A C 1
ATOM 1159 O O . PHE A 1 147 ? 13.426 4.408 -32.781 1.00 95.12 147 PHE A O 1
ATOM 1166 N N . HIS A 1 148 ? 13.333 3.902 -34.962 1.00 94.12 148 HIS A N 1
ATOM 1167 C CA . HIS A 1 148 ? 14.677 4.380 -35.281 1.00 94.12 148 HIS A CA 1
ATOM 1168 C C . HIS A 1 148 ? 14.599 5.490 -36.332 1.00 94.12 148 HIS A C 1
ATOM 1170 O O . HIS A 1 148 ? 13.967 5.309 -37.371 1.00 94.12 148 HIS A O 1
ATOM 1176 N N . THR A 1 149 ? 15.247 6.628 -36.085 1.00 90.94 149 THR A N 1
ATOM 1177 C CA . THR A 1 149 ? 15.182 7.821 -36.961 1.00 90.94 149 THR A CA 1
ATOM 1178 C C . THR A 1 149 ? 16.331 7.913 -37.969 1.00 90.94 149 THR A C 1
ATOM 1180 O O . THR A 1 149 ? 16.457 8.901 -38.685 1.00 90.94 149 THR A O 1
ATOM 1183 N N . GLY A 1 150 ? 17.203 6.905 -38.014 1.00 88.56 150 GLY A N 1
ATOM 1184 C CA . GLY A 1 150 ? 18.443 6.912 -38.797 1.00 88.56 150 GLY A CA 1
ATOM 1185 C C . GLY A 1 150 ? 19.656 7.373 -37.986 1.00 88.56 150 GLY A C 1
ATOM 1186 O O . GLY A 1 150 ? 20.762 6.920 -38.263 1.00 88.56 150 GLY A O 1
ATOM 1187 N N . SER A 1 151 ? 19.448 8.192 -36.951 1.00 89.69 151 SER A N 1
ATOM 1188 C CA . SER A 1 151 ? 20.500 8.646 -36.031 1.00 89.69 151 SER A CA 1
ATOM 1189 C C . SER A 1 151 ? 20.445 7.987 -34.650 1.00 89.69 151 SER A C 1
ATOM 1191 O O . SER A 1 151 ? 21.474 7.910 -33.984 1.00 89.69 151 SER A O 1
ATOM 1193 N N . GLY A 1 152 ? 19.281 7.495 -34.217 1.00 94.44 152 GLY A N 1
ATOM 1194 C CA . GLY A 1 152 ? 19.137 6.796 -32.942 1.00 94.44 152 GLY A CA 1
ATOM 1195 C C . GLY A 1 152 ? 17.744 6.213 -32.716 1.00 94.44 152 GLY A C 1
ATOM 1196 O O . GLY A 1 152 ? 16.831 6.388 -33.529 1.00 94.44 152 GLY A O 1
ATOM 1197 N N . TYR A 1 153 ? 17.605 5.503 -31.599 1.00 96.69 153 TYR A N 1
ATOM 1198 C CA . TYR A 1 153 ? 16.369 4.876 -31.144 1.00 96.69 153 TYR A CA 1
ATOM 1199 C C . TYR A 1 153 ? 15.534 5.826 -30.277 1.00 96.69 153 TYR A C 1
ATOM 1201 O O . TYR A 1 153 ? 16.063 6.614 -29.490 1.00 96.69 153 TYR A O 1
ATOM 1209 N N . PHE A 1 154 ? 14.214 5.719 -30.399 1.00 95.88 154 PHE A N 1
ATOM 1210 C CA . PHE A 1 154 ? 13.252 6.500 -29.631 1.00 95.88 154 PHE A CA 1
ATOM 1211 C C . PHE A 1 154 ? 12.113 5.620 -29.140 1.00 95.88 154 PHE A C 1
ATOM 1213 O O . PHE A 1 154 ? 11.632 4.768 -29.888 1.00 95.88 154 PHE A O 1
ATOM 1220 N N . VAL A 1 155 ? 11.668 5.816 -27.899 1.00 95.62 155 VAL A N 1
ATOM 1221 C CA . VAL A 1 155 ? 10.459 5.138 -27.413 1.00 95.62 155 VAL A CA 1
ATOM 1222 C C . VAL A 1 155 ? 9.231 5.766 -28.059 1.00 95.62 155 VAL A C 1
ATOM 1224 O O . VAL A 1 155 ? 9.136 6.984 -28.185 1.00 95.62 155 VAL A O 1
ATOM 1227 N N . VAL A 1 156 ? 8.286 4.923 -28.464 1.00 93.00 156 VAL A N 1
ATOM 1228 C CA . VAL A 1 156 ? 6.984 5.375 -28.950 1.00 93.00 156 VAL A CA 1
ATOM 1229 C C . VAL A 1 156 ? 6.178 5.944 -27.782 1.00 93.00 156 VAL A C 1
ATOM 1231 O O . VAL A 1 156 ? 5.897 5.249 -26.805 1.00 93.00 156 VAL A O 1
ATOM 1234 N N . THR A 1 157 ? 5.779 7.203 -27.905 1.00 87.25 157 THR A N 1
ATOM 1235 C CA . THR A 1 157 ? 4.930 7.935 -26.959 1.00 87.25 157 THR A CA 1
ATOM 1236 C C . THR A 1 157 ? 3.630 8.375 -27.642 1.00 87.25 157 THR A C 1
ATOM 1238 O O . THR A 1 157 ? 3.564 8.378 -28.873 1.00 87.25 157 THR A O 1
ATOM 1241 N N . PRO A 1 158 ? 2.587 8.771 -26.890 1.00 84.75 158 PRO A N 1
ATOM 1242 C CA . PRO A 1 158 ? 1.350 9.290 -27.479 1.00 84.75 158 PRO A CA 1
ATOM 1243 C C . PRO A 1 158 ? 1.543 10.501 -28.403 1.00 84.75 158 PRO A C 1
ATOM 1245 O O . PRO A 1 158 ? 0.713 10.730 -29.269 1.00 84.75 158 PRO A O 1
ATOM 1248 N N . GLU A 1 159 ? 2.614 11.279 -28.230 1.00 76.81 159 GLU A N 1
ATOM 1249 C CA . GLU A 1 159 ? 2.928 12.458 -29.051 1.00 76.81 159 GLU A CA 1
ATOM 1250 C C . GLU A 1 159 ? 3.687 12.117 -30.341 1.00 76.81 159 GLU A C 1
ATOM 1252 O O . GLU A 1 159 ? 3.792 12.950 -31.239 1.00 76.81 159 GLU A O 1
ATOM 1257 N N . THR A 1 160 ? 4.261 10.915 -30.418 1.00 69.94 160 THR A N 1
ATOM 1258 C CA . THR A 1 160 ? 5.018 10.420 -31.579 1.00 69.94 160 THR A CA 1
ATOM 1259 C C . THR A 1 160 ? 4.200 9.444 -32.433 1.00 69.94 160 THR A C 1
ATOM 1261 O O . THR A 1 160 ? 4.755 8.806 -33.332 1.00 6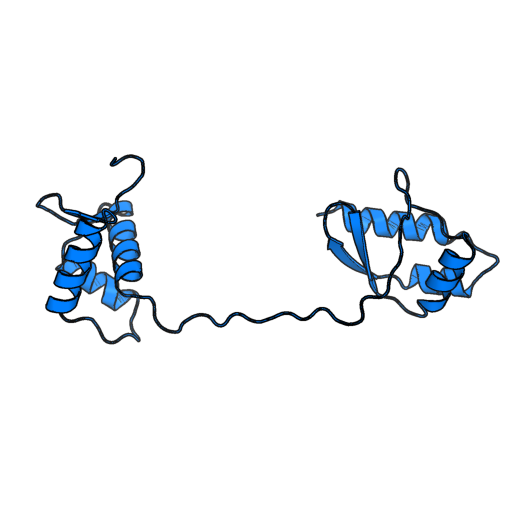9.94 160 THR A O 1
ATOM 1264 N N . PHE A 1 161 ? 2.885 9.367 -32.184 1.00 57.62 161 PHE A N 1
ATOM 1265 C CA . PHE A 1 161 ? 1.889 8.605 -32.941 1.00 57.62 161 PHE A CA 1
ATOM 1266 C C . PHE A 1 161 ? 0.730 9.482 -33.422 1.00 57.62 161 PHE A C 1
ATOM 1268 O O . PHE A 1 161 ? 0.388 10.456 -32.717 1.00 57.62 161 PHE A O 1
#

Organism: Lottia gigantea (NCBI:txid225164)

Sequence (161 aa):
ENNGKELLSDFKLRNKTCYWNPGLIESIASLEYLGFVKPSTLLVVGKNLENIRSAWGSRVLNAPDGFAIVRIGDVNGIEMQVVPQTKSVPLMDALCHIIMELNNHRIVATLDTIREKLQCAYQDIQLPTDKQLFDTLGNLIRDRKVFHTGSGYFVVTPETF

InterPro domains:
  IPR019391 Storkhead-box protein, winged-helix domain [PF10264] (80-158)
  IPR040126 Storkhead-box protein 1/2 [PTHR22437] (3-160)

Secondary structure (DSSP, 8-state):
-THHHHHHHHHHHHHTT-TT-HHHHHHHHT-EEEEEETTTEEEEE-S-HHHHHHHHHTT-PPPPTT------------PPPP-PPPSS--HHHHHHHHHHHHHHTT----HHHHHHHHHHH-TTS-PPPHHHHHHHHHHHHHTTSEEE-SS-EEE--TT--

Mean predicted aligned error: 9.18 Å

Radius of gyration: 29.36 Å; Cα contacts (8 Å, |Δi|>4): 143; chains: 1; bounding box: 56×28×73 Å

Nearest PDB structures (foldseek):
  3dqv-assembly3_C-2  TM=6.963E-01  e=9.200E-02  Homo sapiens
  1iuy-assembly1_A  TM=5.550E-01  e=4.812E-02  Mus musculus
  8caf-assembly1_H  TM=7.104E-01  e=2.002E-01  Homo sapiens
  7b5n-assembly1_C  TM=5.814E-01  e=1.152E+00  Homo sapiens
  7b5l-assembly1_C  TM=4.375E-01  e=3.045E+00  Homo sapiens